Protein AF-A0A7C7QJ36-F1 (afdb_monomer_lite)

Radius of gyration: 26.31 Å; chains: 1; bounding box: 90×20×62 Å

Structure (mmCIF, N/CA/C/O backbone):
data_AF-A0A7C7QJ36-F1
#
_entry.id   AF-A0A7C7QJ36-F1
#
loop_
_atom_site.group_PDB
_atom_site.id
_atom_site.type_symbol
_atom_site.label_atom_id
_atom_site.label_alt_id
_atom_site.label_comp_id
_atom_site.label_asym_id
_atom_site.label_entity_id
_atom_site.label_seq_id
_atom_site.pdbx_PDB_ins_code
_atom_site.Cartn_x
_atom_site.Cartn_y
_atom_site.Cartn_z
_atom_site.occupancy
_atom_site.B_iso_or_equiv
_atom_site.auth_seq_id
_atom_site.auth_comp_id
_atom_site.auth_asym_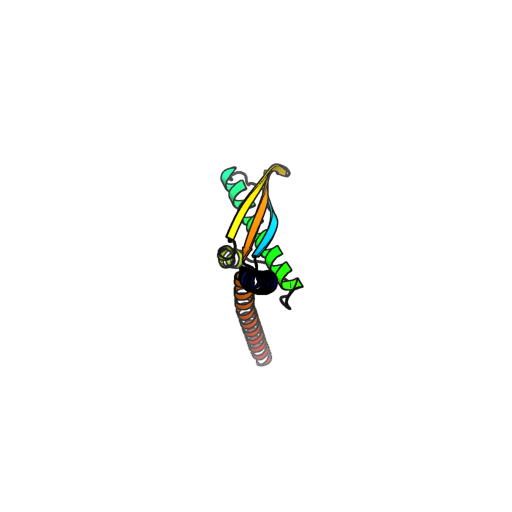id
_atom_site.auth_atom_id
_atom_site.pdbx_PDB_model_num
ATOM 1 N N . MET A 1 1 ? -67.175 7.186 -16.160 1.00 51.16 1 MET A N 1
ATOM 2 C CA . MET A 1 1 ? -66.673 6.497 -14.951 1.00 51.16 1 MET A CA 1
ATOM 3 C C . MET A 1 1 ? -65.341 5.761 -15.185 1.00 51.16 1 MET A C 1
ATOM 5 O O . MET A 1 1 ? -64.987 4.916 -14.382 1.00 51.16 1 MET A O 1
ATOM 9 N N . ASN A 1 2 ? -64.566 6.103 -16.232 1.00 51.31 2 ASN A N 1
ATOM 10 C CA . ASN A 1 2 ? -63.320 5.388 -16.571 1.00 51.31 2 ASN A CA 1
ATOM 11 C C . ASN A 1 2 ? -62.048 6.151 -16.155 1.00 51.31 2 ASN A C 1
ATOM 13 O O . ASN A 1 2 ? -61.020 5.537 -15.901 1.00 51.31 2 ASN A O 1
ATOM 17 N N . ASN A 1 3 ? -62.115 7.479 -15.998 1.00 50.31 3 ASN A N 1
ATOM 18 C CA . ASN A 1 3 ? -60.934 8.297 -15.684 1.00 50.31 3 ASN A CA 1
ATOM 19 C C . ASN A 1 3 ? -60.488 8.204 -14.215 1.00 50.31 3 ASN A C 1
ATOM 21 O O . ASN A 1 3 ? -59.313 8.407 -13.930 1.00 50.31 3 ASN A O 1
ATOM 25 N N . THR A 1 4 ? -61.387 7.893 -13.277 1.00 53.50 4 THR A N 1
ATOM 26 C CA . THR A 1 4 ? -61.049 7.698 -11.854 1.00 53.50 4 THR A CA 1
ATOM 27 C C . THR A 1 4 ? -60.365 6.353 -11.603 1.00 53.50 4 THR A C 1
ATOM 29 O O . THR A 1 4 ? -59.390 6.312 -10.861 1.00 53.50 4 THR A O 1
ATOM 32 N N . LEU A 1 5 ? -60.793 5.284 -12.285 1.00 50.72 5 LEU A N 1
ATOM 33 C CA . LEU A 1 5 ? -60.148 3.963 -12.226 1.00 50.72 5 LEU A CA 1
ATOM 34 C C . LEU A 1 5 ? -58.748 3.975 -12.866 1.00 50.72 5 LEU A C 1
ATOM 36 O O . LEU A 1 5 ? -57.813 3.410 -12.305 1.00 50.72 5 LEU A O 1
ATOM 40 N N . ILE A 1 6 ? -58.573 4.693 -13.985 1.00 56.56 6 ILE A N 1
ATOM 41 C CA . ILE A 1 6 ? -57.258 4.877 -14.625 1.00 56.56 6 ILE A CA 1
ATOM 42 C C . ILE A 1 6 ? -56.315 5.678 -13.715 1.00 56.56 6 ILE A C 1
ATOM 44 O O . ILE A 1 6 ? -55.163 5.292 -13.547 1.00 56.56 6 ILE A O 1
ATOM 48 N N . LYS A 1 7 ? -56.794 6.752 -13.069 1.00 50.19 7 LYS A N 1
ATOM 49 C CA . LYS A 1 7 ? -55.978 7.547 -12.133 1.00 50.19 7 LYS A CA 1
ATOM 50 C C . LYS A 1 7 ? -55.533 6.741 -10.907 1.00 50.19 7 LYS A C 1
ATOM 52 O O . LYS A 1 7 ? -54.384 6.874 -10.506 1.00 50.19 7 LYS A O 1
ATOM 57 N N . ILE A 1 8 ? -56.397 5.886 -10.351 1.00 56.59 8 ILE A N 1
ATOM 58 C CA . ILE A 1 8 ? -56.057 5.015 -9.210 1.00 56.59 8 ILE A CA 1
ATOM 59 C C . ILE A 1 8 ? -55.000 3.971 -9.605 1.00 56.59 8 ILE A C 1
ATOM 61 O O . ILE A 1 8 ? -54.029 3.801 -8.872 1.00 56.59 8 ILE A O 1
ATOM 65 N N . ASN A 1 9 ? -55.118 3.346 -10.785 1.00 56.03 9 ASN A N 1
ATOM 66 C CA . ASN A 1 9 ? -54.096 2.416 -11.284 1.00 56.03 9 ASN A CA 1
ATOM 67 C C . ASN A 1 9 ? -52.759 3.113 -11.579 1.00 56.03 9 ASN A C 1
ATOM 69 O O . ASN A 1 9 ? -51.709 2.562 -11.269 1.00 56.03 9 ASN A O 1
ATOM 73 N N . VAL A 1 10 ? -52.773 4.332 -12.129 1.00 58.09 10 VAL A N 1
ATOM 74 C CA . VAL A 1 10 ? -51.542 5.097 -12.400 1.00 58.09 10 VAL A CA 1
ATOM 75 C C . VAL A 1 10 ? -50.848 5.518 -11.101 1.00 58.09 10 VAL A C 1
ATOM 77 O O . VAL A 1 10 ? -49.630 5.404 -11.010 1.00 58.09 10 VAL A O 1
ATOM 80 N N . ILE A 1 11 ? -51.601 5.934 -10.075 1.00 58.66 11 ILE A N 1
ATOM 81 C CA . ILE A 1 11 ? -51.043 6.272 -8.754 1.00 58.66 11 ILE A CA 1
ATOM 82 C C . ILE A 1 11 ? -50.462 5.023 -8.074 1.00 58.66 11 ILE A C 1
ATOM 84 O O . ILE A 1 11 ? -49.355 5.083 -7.548 1.00 58.66 11 ILE A O 1
ATOM 88 N N . ALA A 1 12 ? -51.149 3.878 -8.143 1.00 56.44 12 ALA A N 1
ATOM 89 C CA . ALA A 1 12 ? -50.665 2.623 -7.563 1.00 56.44 12 ALA A CA 1
ATOM 90 C C . ALA A 1 12 ? -49.390 2.097 -8.252 1.00 56.44 12 ALA A C 1
ATOM 92 O O . ALA A 1 12 ? -48.471 1.635 -7.577 1.00 56.44 12 ALA A O 1
ATOM 93 N N . ILE A 1 13 ? -49.294 2.221 -9.582 1.00 55.53 13 ILE A N 1
ATOM 94 C CA . ILE A 1 13 ? -48.095 1.847 -10.352 1.00 55.53 13 ILE A CA 1
ATOM 95 C C . ILE A 1 13 ? -46.925 2.795 -10.038 1.00 55.53 13 ILE A C 1
ATOM 97 O O . ILE A 1 13 ? -45.790 2.342 -9.897 1.00 55.53 13 ILE A O 1
ATOM 101 N N . PHE A 1 14 ? -47.193 4.093 -9.854 1.00 52.38 14 PHE A N 1
ATOM 102 C CA . PHE A 1 14 ? -46.170 5.075 -9.477 1.00 52.38 14 PHE A CA 1
ATOM 103 C C . PHE A 1 14 ? -45.660 4.867 -8.038 1.00 52.38 14 PHE A C 1
ATOM 105 O O . PHE A 1 14 ? -44.468 5.020 -7.780 1.00 52.38 14 PHE A O 1
ATOM 112 N N . SER A 1 15 ? -46.526 4.439 -7.110 1.00 51.28 15 SER A N 1
ATOM 113 C CA . SER A 1 15 ? -46.136 4.103 -5.732 1.00 51.28 15 SER A CA 1
ATOM 114 C C . SER A 1 15 ? -45.358 2.786 -5.607 1.00 51.28 15 SER A C 1
ATOM 116 O O . SER A 1 15 ? -44.531 2.669 -4.709 1.00 51.28 15 SER A O 1
ATOM 118 N N . ILE A 1 16 ? -45.558 1.817 -6.509 1.00 52.50 16 ILE A N 1
ATOM 119 C CA . ILE A 1 16 ? -44.796 0.552 -6.524 1.00 52.50 16 ILE A CA 1
ATOM 120 C C . ILE A 1 16 ? -43.380 0.721 -7.099 1.00 52.50 16 ILE A C 1
ATOM 122 O O . ILE A 1 16 ? -42.459 0.025 -6.677 1.00 52.50 16 ILE A O 1
ATOM 126 N N . ILE A 1 17 ? -43.172 1.681 -8.004 1.00 52.34 17 ILE A N 1
ATOM 127 C CA . ILE A 1 17 ? -41.856 1.951 -8.609 1.00 52.34 17 ILE A CA 1
ATOM 128 C C . ILE A 1 17 ? -40.902 2.671 -7.640 1.00 52.34 17 ILE A C 1
ATOM 130 O O . ILE A 1 17 ? -39.688 2.535 -7.768 1.00 52.34 17 ILE A O 1
ATOM 134 N N . LEU A 1 18 ? -41.417 3.363 -6.617 1.00 51.44 18 LEU A N 1
ATOM 135 C CA . LEU A 1 18 ? -40.582 4.073 -5.640 1.00 51.44 18 LEU A CA 1
ATOM 136 C C . LEU A 1 18 ? -39.879 3.140 -4.631 1.00 51.44 18 LEU A C 1
ATOM 138 O O . LEU A 1 18 ? -38.885 3.527 -4.019 1.00 51.44 18 LEU A O 1
ATOM 142 N N . ILE A 1 19 ? -40.362 1.903 -4.478 1.00 56.03 19 ILE A N 1
ATOM 143 C CA . ILE A 1 19 ? -39.852 0.934 -3.490 1.00 56.03 19 ILE A CA 1
ATOM 144 C C . ILE A 1 19 ? -38.704 0.087 -4.067 1.00 56.03 19 ILE A C 1
ATOM 146 O O . ILE A 1 19 ? -37.957 -0.539 -3.321 1.00 56.03 19 ILE A O 1
ATOM 150 N N . LEU A 1 20 ? -38.493 0.120 -5.386 1.00 48.16 20 LEU A N 1
ATOM 151 C CA . LEU A 1 20 ? -37.404 -0.597 -6.050 1.00 48.16 20 LEU A CA 1
ATOM 152 C C . LEU A 1 20 ? -36.202 0.310 -6.338 1.00 48.16 20 LEU A C 1
ATOM 154 O O . LEU A 1 20 ? -35.555 0.197 -7.377 1.00 48.16 20 LEU A O 1
ATOM 158 N N . SER A 1 21 ? -35.894 1.221 -5.415 1.00 53.91 21 SER A N 1
ATOM 159 C CA . SER A 1 21 ? -34.569 1.834 -5.403 1.00 53.91 21 SER A CA 1
ATOM 160 C C . SER A 1 21 ? -33.609 0.736 -4.950 1.00 53.91 21 SER A C 1
ATOM 162 O O . SER A 1 21 ? -33.773 0.263 -3.824 1.00 53.91 21 SER A O 1
ATOM 164 N N . PRO A 1 22 ? -32.653 0.269 -5.774 1.00 53.44 22 PRO A N 1
ATOM 165 C CA . PRO A 1 22 ? -31.627 -0.627 -5.277 1.00 53.44 22 PRO A CA 1
ATOM 166 C C . PRO A 1 22 ? -30.907 0.131 -4.167 1.00 53.44 22 PRO A C 1
ATOM 168 O O . PRO A 1 22 ? -30.157 1.069 -4.428 1.00 53.44 22 PRO A O 1
ATOM 171 N N . SER A 1 23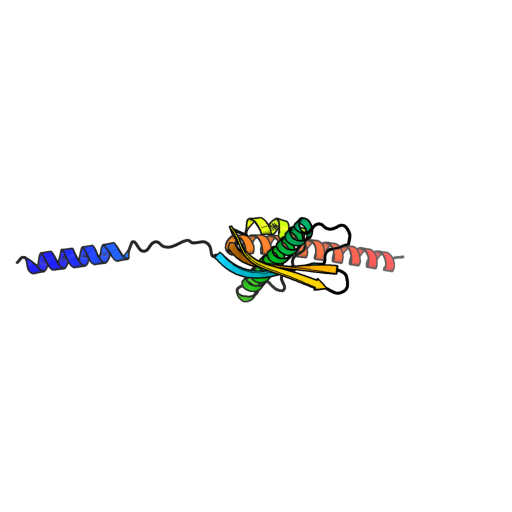 ? -31.183 -0.235 -2.915 1.00 51.19 23 SER A N 1
ATOM 172 C CA . SER A 1 23 ? -30.320 0.107 -1.803 1.00 51.19 23 SER A CA 1
ATOM 173 C C . SER A 1 23 ? -29.016 -0.592 -2.119 1.00 51.19 23 SER A C 1
ATOM 175 O O . SER A 1 23 ? -28.848 -1.784 -1.857 1.00 51.19 23 SER A O 1
ATOM 177 N N . SER A 1 24 ? -28.122 0.126 -2.783 1.00 46.19 24 SER A N 1
ATOM 178 C CA . SER A 1 24 ? -26.727 -0.228 -2.813 1.00 46.19 24 SER A CA 1
ATOM 179 C C . SER A 1 24 ? -26.261 -0.244 -1.362 1.00 46.19 24 SER A C 1
ATOM 181 O O . SER A 1 24 ? -25.768 0.759 -0.859 1.00 46.19 24 SER A O 1
ATOM 183 N N . LEU A 1 25 ? -26.390 -1.399 -0.703 1.00 46.28 25 LEU A N 1
ATOM 184 C CA . LEU A 1 25 ? -25.379 -1.872 0.232 1.00 46.28 25 LEU A CA 1
ATOM 185 C C . LEU A 1 25 ? -24.109 -2.112 -0.601 1.00 46.28 25 LEU A C 1
ATOM 187 O O . LEU A 1 25 ? -23.683 -3.239 -0.833 1.00 46.28 25 LEU A O 1
ATOM 191 N N . LEU A 1 26 ? -23.554 -1.039 -1.161 1.00 49.91 26 LEU A N 1
ATOM 192 C CA . LEU A 1 26 ? -22.152 -1.029 -1.500 1.00 49.91 26 LEU A CA 1
ATOM 193 C C . LEU A 1 26 ? -21.483 -0.748 -0.165 1.00 49.91 26 LEU A C 1
ATOM 195 O O . LEU A 1 26 ? -21.701 0.319 0.401 1.00 49.91 26 LEU A O 1
ATOM 199 N N . GLY A 1 27 ? -20.724 -1.722 0.340 1.00 57.19 27 GLY A N 1
ATOM 200 C CA . GLY A 1 27 ? -19.755 -1.431 1.390 1.00 57.19 27 GLY A CA 1
ATOM 201 C C . GLY A 1 27 ? -18.956 -0.196 0.986 1.00 57.19 27 GLY A C 1
ATOM 202 O O . GLY A 1 27 ? -18.701 0.008 -0.213 1.00 57.19 27 GLY A O 1
ATOM 203 N N . ASP A 1 28 ? -18.644 0.663 1.952 1.00 75.19 28 ASP A N 1
ATOM 204 C CA . ASP A 1 28 ? -18.027 1.941 1.629 1.00 75.19 28 ASP A CA 1
ATOM 205 C C . ASP A 1 28 ? -16.690 1.658 0.928 1.00 75.19 28 ASP A C 1
ATOM 207 O O . ASP A 1 28 ? -15.844 0.876 1.376 1.00 75.19 28 ASP A O 1
ATOM 211 N N . THR A 1 29 ? -16.527 2.239 -0.260 1.00 85.75 29 THR A N 1
ATOM 212 C CA . THR A 1 29 ? -15.295 2.130 -1.037 1.00 85.75 29 THR A CA 1
ATOM 213 C C . THR A 1 29 ? -14.733 3.514 -1.270 1.00 85.75 29 THR A C 1
ATOM 215 O O . THR A 1 29 ? -15.445 4.462 -1.606 1.00 85.75 29 THR A O 1
ATOM 218 N N . LYS A 1 30 ? -13.417 3.641 -1.115 1.00 88.81 30 LYS A N 1
ATOM 219 C CA . LYS A 1 30 ? -12.703 4.891 -1.332 1.00 88.81 30 LYS A CA 1
ATOM 220 C C . LYS A 1 30 ? -11.733 4.752 -2.485 1.00 88.81 30 LYS A C 1
ATOM 222 O O . LYS A 1 30 ? -10.906 3.844 -2.525 1.00 88.81 30 LYS A O 1
ATOM 227 N N . VAL A 1 31 ? -11.807 5.707 -3.403 1.00 92.69 31 VAL A N 1
ATOM 228 C CA . VAL A 1 31 ? -10.811 5.870 -4.457 1.00 92.69 31 VAL A CA 1
ATOM 229 C C . VAL A 1 31 ? -9.717 6.809 -3.966 1.00 92.69 31 VAL A C 1
ATOM 231 O O . VAL A 1 31 ? -9.992 7.935 -3.549 1.00 92.69 31 VAL A O 1
ATOM 234 N N . VAL A 1 32 ? -8.472 6.353 -4.044 1.00 93.69 32 VAL A N 1
ATOM 235 C CA . VAL A 1 32 ? -7.283 7.080 -3.601 1.00 93.69 32 VAL A CA 1
ATOM 236 C C . VAL A 1 32 ? -6.275 7.161 -4.739 1.00 93.69 32 VAL A C 1
ATOM 238 O O . VAL A 1 32 ? -5.973 6.164 -5.392 1.00 93.69 32 VAL A O 1
ATOM 241 N N . ILE A 1 33 ? -5.720 8.354 -4.959 1.00 96.06 33 ILE A N 1
ATOM 242 C CA . ILE A 1 33 ? -4.583 8.553 -5.863 1.00 96.06 33 ILE A CA 1
ATOM 243 C C . ILE A 1 33 ? -3.306 8.653 -5.032 1.00 96.06 33 ILE A C 1
ATOM 245 O O . ILE A 1 33 ? -3.199 9.481 -4.118 1.00 96.06 33 ILE A O 1
ATOM 249 N N . ALA A 1 34 ? -2.321 7.824 -5.362 1.00 95.94 34 ALA A N 1
ATOM 250 C CA . ALA A 1 34 ? -1.032 7.782 -4.683 1.00 95.94 34 ALA A CA 1
ATOM 251 C C . ALA A 1 34 ? 0.120 7.741 -5.689 1.00 95.94 34 ALA A C 1
ATOM 253 O O . ALA A 1 34 ? -0.016 7.208 -6.789 1.00 95.94 34 ALA A O 1
ATOM 254 N N . GLU A 1 35 ? 1.248 8.334 -5.310 1.00 97.75 35 GLU A N 1
ATOM 255 C CA . GLU A 1 35 ? 2.464 8.384 -6.116 1.00 97.75 35 GLU A CA 1
ATOM 256 C C . GLU A 1 35 ? 3.594 7.739 -5.321 1.00 97.75 35 GLU A C 1
ATOM 258 O O . GLU A 1 35 ? 4.015 8.299 -4.314 1.00 97.75 35 GLU A O 1
ATOM 263 N N . GLY A 1 36 ? 4.058 6.579 -5.779 1.00 96.50 36 GLY A N 1
ATOM 264 C CA . GLY A 1 36 ? 5.187 5.868 -5.189 1.00 96.50 36 GLY A CA 1
ATOM 265 C C . GLY A 1 36 ? 6.456 6.050 -5.999 1.00 96.50 36 GLY A C 1
ATOM 266 O O . GLY A 1 36 ? 6.413 6.274 -7.218 1.00 96.50 36 GLY A O 1
ATOM 267 N N . LYS A 1 37 ? 7.597 5.974 -5.318 1.00 97.31 37 LYS A N 1
ATOM 268 C CA . LYS A 1 37 ? 8.909 6.239 -5.916 1.00 97.31 37 LYS A CA 1
ATOM 269 C C . LYS A 1 37 ? 9.909 5.170 -5.533 1.00 97.31 37 LYS A C 1
ATOM 271 O O . LYS A 1 37 ? 9.867 4.620 -4.440 1.00 97.31 37 LYS A O 1
ATOM 276 N N . TYR A 1 38 ? 10.840 4.917 -6.440 1.00 97.75 38 TYR A N 1
ATOM 277 C CA . TYR A 1 38 ? 11.987 4.076 -6.156 1.00 97.75 38 TYR A CA 1
ATOM 278 C C . TYR A 1 38 ? 13.215 4.584 -6.901 1.00 97.75 38 TYR A C 1
ATOM 280 O O . TYR A 1 38 ? 13.146 4.857 -8.102 1.00 97.75 38 TYR A O 1
ATOM 288 N N . VAL A 1 39 ? 14.321 4.725 -6.173 1.00 97.12 39 VAL A N 1
ATOM 289 C CA . VAL A 1 39 ? 15.644 5.009 -6.731 1.00 97.12 39 VAL A CA 1
ATOM 290 C C . VAL A 1 39 ? 16.348 3.676 -6.908 1.00 97.12 39 VAL A C 1
ATOM 292 O O . VAL A 1 39 ? 16.525 2.949 -5.936 1.00 97.12 39 VAL A O 1
ATOM 295 N N . MET A 1 40 ? 16.700 3.354 -8.146 1.00 96.56 40 MET A N 1
ATOM 296 C CA . MET A 1 40 ? 17.371 2.108 -8.488 1.00 96.56 40 MET A CA 1
ATOM 297 C C . MET A 1 40 ? 18.808 2.105 -7.981 1.00 96.56 40 MET A C 1
ATOM 299 O O . MET A 1 40 ? 19.509 3.106 -8.129 1.00 96.56 40 MET A O 1
ATOM 303 N N . GLY A 1 41 ? 19.231 0.974 -7.423 1.00 94.19 41 GLY A N 1
ATOM 304 C CA . GLY A 1 41 ? 20.642 0.669 -7.217 1.00 94.19 41 GLY A CA 1
ATOM 305 C C . GLY A 1 41 ? 21.292 0.098 -8.479 1.00 94.19 41 GLY A C 1
ATOM 306 O O . GLY A 1 41 ? 20.607 -0.278 -9.431 1.00 94.19 41 GLY A O 1
ATOM 307 N N . ASP A 1 42 ? 22.618 -0.023 -8.458 1.00 92.12 42 ASP A N 1
ATOM 308 C CA . ASP A 1 42 ? 23.432 -0.441 -9.612 1.00 92.12 42 ASP A CA 1
ATOM 309 C C . ASP A 1 42 ? 23.040 -1.806 -10.199 1.00 92.12 42 ASP A C 1
ATOM 311 O O . ASP A 1 42 ? 23.232 -2.059 -11.388 1.00 92.12 42 ASP A O 1
ATOM 315 N N . LEU A 1 43 ? 22.491 -2.693 -9.365 1.00 93.69 43 LEU A N 1
ATOM 316 C CA . LEU A 1 43 ? 22.101 -4.055 -9.739 1.00 93.69 43 LEU A CA 1
ATOM 317 C C . LEU A 1 43 ? 20.603 -4.204 -10.043 1.00 93.69 43 LEU A C 1
ATOM 319 O O . LEU A 1 43 ? 20.167 -5.291 -10.424 1.00 93.69 43 LEU A O 1
ATOM 323 N N . ASP A 1 44 ? 19.808 -3.147 -9.874 1.00 94.44 44 ASP A N 1
ATOM 324 C CA . ASP A 1 44 ? 18.366 -3.231 -10.074 1.00 94.44 44 ASP A CA 1
ATOM 325 C C . ASP A 1 44 ? 18.010 -3.208 -11.561 1.00 94.44 44 ASP A C 1
ATOM 327 O O . ASP A 1 44 ? 18.495 -2.392 -12.348 1.00 94.44 44 ASP A O 1
ATOM 331 N N . SER A 1 45 ? 17.070 -4.065 -11.959 1.00 95.75 45 SER A N 1
ATOM 332 C CA . SER A 1 45 ? 16.466 -3.976 -13.286 1.00 95.75 45 SER A CA 1
ATOM 333 C C . SER A 1 45 ? 15.374 -2.898 -13.323 1.00 95.75 45 SER A C 1
ATOM 335 O O . SER A 1 45 ? 14.766 -2.551 -12.308 1.00 95.75 45 SER A O 1
ATOM 337 N N . LYS A 1 46 ? 15.026 -2.394 -14.516 1.00 93.75 46 LYS A N 1
ATOM 338 C CA . LYS A 1 46 ? 13.867 -1.486 -14.661 1.00 93.75 46 LYS A CA 1
ATOM 339 C C . LYS A 1 46 ? 12.566 -2.120 -14.154 1.00 93.75 46 LYS A C 1
ATOM 341 O O . LYS A 1 46 ? 11.692 -1.424 -13.639 1.00 93.75 46 LYS A O 1
ATOM 346 N N . THR A 1 47 ? 12.447 -3.440 -14.285 1.00 95.44 47 THR A N 1
ATOM 347 C CA . THR A 1 47 ? 11.312 -4.210 -13.772 1.00 95.44 47 THR A CA 1
ATOM 348 C C . THR A 1 47 ? 11.276 -4.183 -12.246 1.00 95.44 47 THR A C 1
ATOM 350 O O . THR A 1 47 ? 10.207 -3.957 -11.677 1.00 95.44 47 THR A O 1
ATOM 353 N N . ASP A 1 48 ? 12.426 -4.335 -11.583 1.00 95.50 48 ASP A N 1
ATOM 354 C CA . ASP A 1 48 ? 12.531 -4.214 -10.125 1.00 95.50 48 ASP A CA 1
ATOM 355 C C . ASP A 1 48 ? 12.165 -2.819 -9.655 1.00 95.50 48 ASP A C 1
ATOM 357 O O . ASP A 1 48 ? 11.319 -2.678 -8.770 1.00 95.50 48 ASP A O 1
ATOM 361 N N . GLY A 1 49 ? 12.704 -1.792 -10.315 1.00 95.88 49 GLY A N 1
ATOM 362 C CA . GLY A 1 49 ? 12.379 -0.416 -9.976 1.00 95.88 49 GLY A CA 1
ATOM 363 C C . GLY A 1 49 ? 10.880 -0.145 -10.070 1.00 95.88 49 GLY A C 1
ATOM 364 O O . GLY A 1 49 ? 10.278 0.393 -9.139 1.00 95.88 49 GLY A O 1
ATOM 365 N N . LYS A 1 50 ? 10.239 -0.577 -11.163 1.00 96.38 50 LYS A N 1
ATOM 366 C CA . LYS A 1 50 ? 8.790 -0.425 -11.341 1.00 96.38 50 LYS A CA 1
ATOM 367 C C . LYS A 1 50 ? 8.001 -1.178 -10.273 1.00 96.38 50 LYS A C 1
ATOM 369 O O . LYS A 1 50 ? 7.043 -0.632 -9.726 1.00 96.38 50 LYS A O 1
ATOM 374 N N . ARG A 1 51 ? 8.386 -2.420 -9.967 1.00 95.81 51 ARG A N 1
ATOM 375 C CA . ARG A 1 51 ? 7.740 -3.244 -8.936 1.00 95.81 51 ARG A CA 1
ATOM 376 C C . ARG A 1 51 ? 7.823 -2.577 -7.563 1.00 95.81 51 ARG A C 1
ATOM 378 O O . ARG A 1 51 ? 6.826 -2.550 -6.845 1.00 95.81 51 ARG A O 1
ATOM 385 N N . LEU A 1 52 ? 8.981 -2.023 -7.213 1.00 96.50 52 LEU A N 1
ATOM 386 C CA . LEU A 1 52 ? 9.215 -1.379 -5.922 1.00 96.50 52 LEU A CA 1
ATOM 387 C C . LEU A 1 52 ? 8.498 -0.028 -5.816 1.00 96.50 52 LEU A C 1
ATOM 389 O O . LEU A 1 52 ? 7.832 0.214 -4.813 1.00 96.50 52 LEU A O 1
ATOM 393 N N . ALA A 1 53 ? 8.500 0.790 -6.871 1.00 96.94 53 ALA A N 1
ATOM 394 C CA . ALA A 1 53 ? 7.709 2.023 -6.900 1.00 96.94 53 ALA A CA 1
ATOM 395 C C . ALA A 1 53 ? 6.196 1.757 -6.854 1.00 96.94 53 ALA A C 1
ATOM 397 O O . ALA A 1 53 ? 5.458 2.502 -6.214 1.00 96.94 53 ALA A O 1
ATOM 398 N N . LEU A 1 54 ? 5.717 0.676 -7.482 1.00 95.62 54 LEU A N 1
ATOM 399 C CA . LEU A 1 54 ? 4.325 0.236 -7.350 1.00 95.62 54 LEU A CA 1
ATOM 400 C C . LEU A 1 54 ? 3.987 -0.195 -5.922 1.00 95.62 54 LEU A C 1
ATOM 402 O O . LEU A 1 54 ? 2.897 0.106 -5.439 1.00 95.62 54 LEU A O 1
ATOM 406 N N . MET A 1 55 ? 4.893 -0.909 -5.254 1.00 94.56 55 MET A N 1
ATOM 407 C CA . MET A 1 55 ? 4.709 -1.327 -3.864 1.00 94.56 55 MET A CA 1
ATOM 408 C C . MET A 1 55 ? 4.619 -0.113 -2.933 1.00 94.56 55 MET A C 1
ATOM 410 O O . MET A 1 55 ? 3.706 -0.043 -2.112 1.00 94.56 55 MET A O 1
ATOM 414 N N . ASP A 1 56 ? 5.496 0.874 -3.124 1.00 96.00 56 ASP A N 1
ATOM 415 C CA . ASP A 1 56 ? 5.457 2.135 -2.381 1.00 96.00 56 ASP A CA 1
ATOM 416 C C . ASP A 1 56 ? 4.164 2.924 -2.654 1.00 96.00 56 ASP A C 1
ATOM 418 O O . ASP A 1 56 ? 3.498 3.382 -1.727 1.00 96.00 56 ASP A O 1
ATOM 422 N N . ALA A 1 57 ? 3.718 2.987 -3.913 1.00 96.44 57 ALA A N 1
ATOM 423 C CA . ALA A 1 57 ? 2.471 3.659 -4.275 1.00 96.44 57 ALA A CA 1
ATOM 424 C C . ALA A 1 57 ? 1.250 3.009 -3.600 1.00 96.44 57 ALA A C 1
ATOM 426 O O . ALA A 1 57 ? 0.359 3.710 -3.120 1.00 96.44 57 ALA A O 1
ATOM 427 N N . LYS A 1 58 ? 1.208 1.669 -3.536 1.00 93.62 58 LYS A N 1
ATOM 428 C CA . LYS A 1 58 ? 0.145 0.919 -2.847 1.00 93.62 58 LYS A CA 1
ATOM 429 C C . LYS A 1 58 ? 0.152 1.170 -1.340 1.00 93.62 58 LYS A C 1
ATOM 431 O O . LYS A 1 58 ? -0.919 1.387 -0.779 1.00 93.62 58 LYS A O 1
ATOM 436 N N . ARG A 1 59 ? 1.330 1.190 -0.703 1.00 94.31 59 ARG A N 1
ATOM 437 C CA . ARG A 1 59 ? 1.470 1.560 0.715 1.00 94.31 59 ARG A CA 1
ATOM 438 C C . ARG A 1 59 ? 0.885 2.947 0.970 1.00 94.31 59 ARG A C 1
ATOM 440 O O . ARG A 1 59 ? -0.002 3.081 1.802 1.00 94.31 59 ARG A O 1
ATOM 447 N N . LEU A 1 60 ? 1.303 3.946 0.195 1.00 94.81 60 LEU A N 1
ATOM 448 C CA . LEU A 1 60 ? 0.819 5.323 0.333 1.00 94.81 60 LEU A CA 1
ATOM 449 C C . LEU A 1 60 ? -0.693 5.449 0.088 1.00 94.81 60 LEU A C 1
ATOM 451 O O . LEU A 1 60 ? -1.350 6.303 0.680 1.00 94.81 60 LEU A O 1
ATOM 455 N N . ALA A 1 61 ? -1.268 4.618 -0.785 1.00 94.19 61 ALA A N 1
ATOM 456 C CA . ALA A 1 61 ? -2.714 4.586 -0.988 1.00 94.19 61 ALA A CA 1
ATOM 457 C C . ALA A 1 61 ? -3.456 4.058 0.250 1.00 94.19 61 ALA A C 1
ATOM 459 O O . ALA A 1 61 ? -4.468 4.636 0.645 1.00 94.19 61 ALA A O 1
ATOM 460 N N . LEU A 1 62 ? -2.938 2.993 0.868 1.00 92.38 62 LEU A N 1
ATOM 461 C CA . LEU A 1 62 ? -3.480 2.427 2.102 1.00 92.38 62 LEU A CA 1
ATOM 462 C C . LEU A 1 62 ? -3.316 3.377 3.292 1.00 92.38 62 LEU A C 1
ATOM 464 O O . LEU A 1 62 ? -4.254 3.520 4.066 1.00 92.38 62 LEU A O 1
ATOM 468 N N . GLU A 1 63 ? -2.189 4.084 3.402 1.00 91.38 63 GLU A N 1
ATOM 469 C CA . GLU A 1 63 ? -1.989 5.117 4.430 1.00 91.38 63 GLU A CA 1
ATOM 470 C C . GLU A 1 63 ? -3.011 6.239 4.290 1.00 91.38 63 GLU A C 1
ATOM 472 O O . GLU A 1 63 ? -3.712 6.548 5.243 1.00 91.38 63 GLU A O 1
ATOM 477 N N . LYS A 1 64 ? -3.193 6.783 3.080 1.00 90.88 64 LYS A N 1
ATOM 478 C CA . LYS A 1 64 ? -4.215 7.811 2.822 1.00 90.88 64 LYS A CA 1
ATOM 479 C C . LYS A 1 64 ? -5.633 7.328 3.125 1.00 90.88 64 LYS A C 1
ATOM 481 O O . LYS A 1 64 ? -6.452 8.119 3.585 1.00 90.88 64 LYS A O 1
ATOM 486 N N . ALA A 1 65 ? -5.941 6.062 2.842 1.00 88.94 65 ALA A N 1
ATOM 487 C CA . ALA A 1 65 ? -7.230 5.474 3.194 1.00 88.94 65 ALA A CA 1
ATOM 488 C C . ALA A 1 65 ? -7.380 5.304 4.715 1.00 88.94 65 ALA A C 1
ATOM 490 O O . ALA A 1 65 ? -8.446 5.594 5.250 1.00 88.94 65 ALA A O 1
ATOM 491 N N . GLY A 1 66 ? -6.304 4.926 5.409 1.00 84.38 66 GLY A N 1
ATOM 492 C CA . GLY A 1 66 ? -6.226 4.929 6.866 1.00 84.38 66 GLY A CA 1
ATOM 493 C C . GLY A 1 66 ? -6.477 6.322 7.432 1.00 84.38 66 GLY A C 1
ATOM 494 O O . GLY A 1 66 ? -7.450 6.497 8.148 1.00 84.38 66 GLY A O 1
ATOM 495 N N . THR A 1 67 ? -5.707 7.336 7.021 1.00 85.06 67 THR A N 1
ATOM 496 C CA . THR A 1 67 ? -5.889 8.750 7.412 1.00 85.06 67 THR A CA 1
ATOM 497 C C . THR A 1 67 ? -7.294 9.278 7.104 1.00 85.06 67 THR A C 1
ATOM 499 O O . THR A 1 67 ? -7.834 10.109 7.829 1.00 85.06 67 THR A O 1
ATOM 502 N N . TYR A 1 68 ? -7.934 8.806 6.035 1.00 82.25 68 TYR A N 1
ATOM 503 C CA . TYR A 1 68 ? -9.330 9.144 5.774 1.00 82.25 68 TYR A CA 1
ATOM 504 C C . TYR A 1 68 ? -10.261 8.582 6.858 1.00 82.25 68 TYR A C 1
ATOM 506 O O . TYR A 1 68 ? -11.104 9.318 7.370 1.00 82.25 68 TYR A O 1
ATOM 514 N N . LEU A 1 69 ? -10.069 7.324 7.263 1.00 79.75 69 LEU A N 1
ATOM 515 C CA . LEU A 1 69 ? -10.785 6.746 8.402 1.00 79.75 69 LEU A CA 1
ATOM 516 C C . LEU A 1 69 ? -10.481 7.500 9.704 1.00 79.75 69 LEU A C 1
ATOM 518 O O . LEU A 1 69 ? -11.391 7.670 10.504 1.00 79.75 69 LEU A O 1
ATOM 522 N N . GLU A 1 70 ? -9.276 8.044 9.879 1.00 75.75 70 GLU A N 1
ATOM 523 C CA . GLU A 1 70 ? -8.921 8.922 11.014 1.00 75.75 70 GLU A CA 1
ATOM 524 C C . GLU A 1 70 ? -9.696 10.229 11.051 1.00 75.75 70 GLU A C 1
ATOM 526 O O . GLU A 1 70 ? -10.048 10.745 12.106 1.00 75.75 70 GLU A O 1
ATOM 531 N N . SER A 1 71 ? -9.974 10.795 9.880 1.00 75.88 71 SER A N 1
ATOM 532 C CA . SER A 1 71 ? -10.779 12.012 9.805 1.00 75.88 71 SER A CA 1
ATOM 533 C C . SER A 1 71 ? -12.256 11.761 10.121 1.00 75.88 71 SER A C 1
ATOM 535 O O . SER A 1 71 ? -12.960 12.687 10.519 1.00 75.88 71 SER A O 1
ATOM 537 N N . MET A 1 72 ? -12.728 10.522 9.947 1.00 65.06 72 MET A N 1
ATOM 538 C CA . MET A 1 72 ? -14.127 10.130 10.152 1.00 65.06 72 MET A CA 1
ATOM 539 C C . MET A 1 72 ? -14.382 9.410 11.481 1.00 65.06 72 MET A C 1
ATOM 541 O O . MET A 1 72 ? -15.524 9.339 11.927 1.00 65.06 72 MET A O 1
ATOM 545 N N . SER A 1 73 ? -13.348 8.851 12.100 1.00 57.34 73 SER A N 1
ATOM 546 C CA . SER A 1 73 ? -13.417 8.050 13.323 1.00 57.34 73 SER A CA 1
ATOM 547 C C . SER A 1 73 ? -12.185 8.326 14.181 1.00 57.34 73 SER A C 1
ATOM 549 O O . SER A 1 73 ? -11.159 8.714 13.645 1.00 57.34 73 SER A O 1
ATOM 551 N N . GLU A 1 74 ? -12.247 8.117 15.498 1.00 57.75 74 GLU A N 1
ATOM 552 C CA . GLU A 1 74 ? -11.174 8.420 16.475 1.00 57.75 74 GLU A CA 1
ATOM 553 C C . GLU A 1 74 ? -9.856 7.621 16.292 1.00 57.75 74 GLU A C 1
ATOM 555 O O . GLU A 1 74 ? -9.013 7.530 17.186 1.00 57.75 74 GLU A O 1
ATOM 560 N N . VAL A 1 75 ? -9.642 7.044 15.116 1.00 60.47 75 VAL A N 1
ATOM 561 C CA . VAL A 1 75 ? -8.397 6.443 14.663 1.00 60.47 75 VAL A CA 1
ATOM 562 C C . VAL A 1 75 ? -7.378 7.591 14.501 1.00 60.47 75 VAL A C 1
ATOM 564 O O . VAL A 1 75 ? -7.597 8.500 13.726 1.00 60.47 75 VAL A O 1
ATOM 567 N N . LYS A 1 76 ? -6.301 7.653 15.297 1.00 57.94 76 LYS A N 1
ATOM 568 C CA . LYS A 1 76 ? -5.241 8.692 15.216 1.00 57.94 76 LYS A CA 1
ATOM 569 C C . LYS A 1 76 ? -3.903 8.174 14.665 1.00 57.94 76 LYS A C 1
ATOM 571 O O . LYS A 1 76 ? -3.432 7.159 15.172 1.00 57.94 76 LYS A O 1
ATOM 576 N N . ASN A 1 77 ? -3.271 8.929 13.760 1.00 66.19 77 ASN A N 1
ATOM 577 C CA . ASN A 1 77 ? -1.961 8.710 13.125 1.00 66.19 77 ASN A CA 1
ATOM 578 C C . ASN A 1 77 ? -1.689 7.301 12.550 1.00 66.19 77 ASN A C 1
ATOM 580 O O . ASN A 1 77 ? -1.066 6.457 13.203 1.00 66.19 77 ASN A O 1
ATOM 584 N N . TYR A 1 78 ? -2.069 7.077 11.288 1.00 72.88 78 TYR A N 1
ATOM 585 C CA . TYR A 1 78 ? -1.887 5.794 10.612 1.00 72.88 78 TYR A CA 1
ATOM 586 C C . TYR A 1 78 ? -0.655 5.777 9.709 1.00 72.88 78 TYR A C 1
ATOM 588 O O . TYR A 1 78 ? -0.706 6.164 8.542 1.00 72.88 78 TYR A O 1
ATOM 596 N N . GLU A 1 79 ? 0.452 5.282 10.257 1.00 80.81 79 GLU A N 1
ATOM 597 C CA . GLU A 1 79 ? 1.663 4.956 9.505 1.00 80.81 79 GLU A CA 1
ATOM 598 C C . GLU A 1 79 ? 1.841 3.435 9.435 1.00 80.81 79 GLU A C 1
ATOM 600 O O . GLU A 1 79 ? 1.732 2.729 10.449 1.00 80.81 79 GLU A O 1
ATOM 605 N N . LEU A 1 80 ? 2.084 2.932 8.221 1.00 82.31 80 LEU A N 1
ATOM 606 C CA . LEU A 1 80 ? 2.067 1.507 7.923 1.00 82.31 80 LEU A CA 1
ATOM 607 C C . LEU A 1 80 ? 3.461 0.893 7.856 1.00 82.31 80 LEU A C 1
ATOM 609 O O . LEU A 1 80 ? 4.289 1.261 7.023 1.00 82.31 80 LEU A O 1
ATOM 613 N N . THR A 1 81 ? 3.676 -0.158 8.646 1.00 85.62 81 THR A N 1
ATOM 614 C CA . THR A 1 81 ? 4.813 -1.066 8.456 1.00 85.62 81 THR A CA 1
ATOM 615 C C . THR A 1 81 ? 4.578 -1.998 7.266 1.00 85.62 81 THR A C 1
ATOM 617 O O . THR A 1 81 ? 3.450 -2.213 6.822 1.00 85.62 81 THR A O 1
ATOM 620 N N . LYS A 1 82 ? 5.646 -2.617 6.749 1.00 84.88 82 LYS A N 1
ATOM 621 C CA . LYS A 1 82 ? 5.569 -3.534 5.599 1.00 84.88 82 LYS A CA 1
ATOM 622 C C . LYS A 1 82 ? 4.591 -4.697 5.818 1.00 84.88 82 LYS A C 1
ATOM 624 O O . LYS A 1 82 ? 3.852 -5.052 4.901 1.00 84.88 82 LYS A O 1
ATOM 629 N N . ASP A 1 83 ? 4.572 -5.268 7.017 1.00 85.19 83 ASP A N 1
ATOM 630 C CA . ASP A 1 83 ? 3.697 -6.399 7.336 1.00 85.19 83 ASP A CA 1
ATOM 631 C C . ASP A 1 83 ? 2.232 -5.968 7.433 1.00 85.19 83 ASP A C 1
ATOM 633 O O . ASP A 1 83 ? 1.334 -6.692 7.003 1.00 85.19 83 ASP A O 1
ATOM 637 N N . GLU A 1 84 ? 1.981 -4.746 7.897 1.00 86.12 84 GLU A N 1
ATOM 638 C CA . GLU A 1 84 ? 0.641 -4.168 7.926 1.00 86.12 84 GLU A CA 1
ATOM 639 C C . GLU A 1 84 ? 0.156 -3.813 6.523 1.00 86.12 84 GLU A C 1
ATOM 641 O O . GLU A 1 84 ? -0.979 -4.132 6.191 1.00 86.12 84 GLU A O 1
ATOM 646 N N . VAL A 1 85 ? 1.012 -3.269 5.649 1.00 85.69 85 VAL A N 1
ATOM 647 C CA . VAL A 1 85 ? 0.679 -3.087 4.223 1.00 85.69 85 VAL A CA 1
ATOM 648 C C . VAL A 1 85 ? 0.263 -4.413 3.593 1.00 85.69 85 VAL A C 1
ATOM 650 O O . VAL A 1 85 ? -0.753 -4.470 2.906 1.00 85.69 85 VAL A O 1
ATOM 653 N N . ASN A 1 86 ? 1.025 -5.483 3.833 1.00 86.94 86 ASN A N 1
ATOM 654 C CA . ASN A 1 86 ? 0.713 -6.809 3.300 1.00 86.94 86 ASN A CA 1
ATOM 655 C C . ASN A 1 86 ? -0.608 -7.346 3.855 1.00 86.94 86 ASN A C 1
ATOM 657 O O . ASN A 1 86 ? -1.423 -7.876 3.104 1.00 86.94 86 ASN A O 1
ATOM 661 N N . SER A 1 87 ? -0.830 -7.167 5.156 1.00 86.00 87 SER A N 1
ATOM 662 C CA . SER A 1 87 ? -2.078 -7.516 5.826 1.00 86.00 87 SER A CA 1
ATOM 663 C C . SER A 1 87 ? -3.260 -6.770 5.203 1.00 86.00 87 SER A C 1
ATOM 665 O O . SER A 1 87 ? -4.283 -7.390 4.93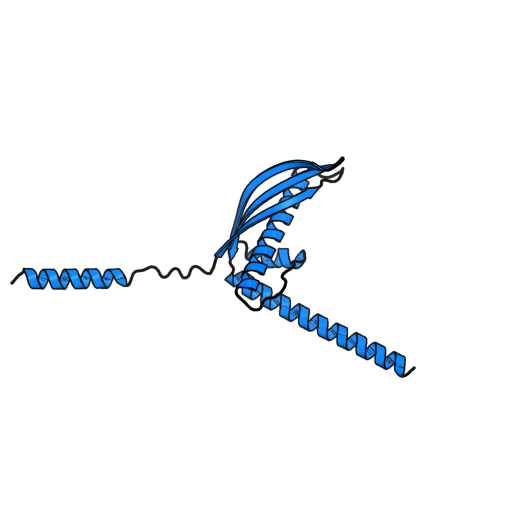6 1.00 86.00 87 SER A O 1
ATOM 667 N N . LEU A 1 88 ? -3.099 -5.476 4.899 1.00 86.50 88 LEU A N 1
ATOM 668 C CA . LEU A 1 88 ? -4.147 -4.581 4.393 1.00 86.50 88 LEU A CA 1
ATOM 669 C C . LEU A 1 88 ? -4.352 -4.626 2.884 1.00 86.50 88 LEU A C 1
ATOM 671 O O . LEU A 1 88 ? -5.368 -4.148 2.382 1.00 86.50 88 LEU A O 1
ATOM 675 N N . ALA A 1 89 ? -3.413 -5.224 2.155 1.00 84.06 89 ALA A N 1
ATOM 676 C CA . ALA A 1 89 ? -3.486 -5.359 0.710 1.00 84.06 89 ALA A CA 1
ATOM 677 C C . ALA A 1 89 ? -4.753 -6.104 0.255 1.00 84.06 89 ALA A C 1
ATOM 679 O O . ALA A 1 89 ? -5.237 -5.839 -0.843 1.00 84.06 89 ALA A O 1
ATOM 680 N N . ALA A 1 90 ? -5.320 -6.977 1.098 1.00 86.06 90 ALA A N 1
ATOM 681 C CA . ALA A 1 90 ? -6.581 -7.670 0.831 1.00 86.06 90 ALA A CA 1
ATOM 682 C C . ALA A 1 90 ? -7.792 -6.721 0.715 1.00 86.06 90 ALA A C 1
ATOM 684 O O . ALA A 1 90 ? -8.746 -7.038 0.010 1.00 86.06 90 ALA A O 1
ATOM 685 N N . GLY A 1 91 ? -7.741 -5.544 1.348 1.00 85.38 91 GLY A N 1
ATOM 686 C CA . GLY A 1 91 ? -8.762 -4.502 1.220 1.00 85.38 91 GLY A CA 1
ATOM 687 C C . GLY A 1 91 ? -8.670 -3.688 -0.071 1.00 85.38 91 GLY A C 1
ATOM 688 O O . GLY A 1 91 ? -9.567 -2.897 -0.367 1.00 85.38 91 GLY A O 1
ATOM 689 N N . VAL A 1 92 ? -7.599 -3.847 -0.853 1.00 90.06 92 VAL A N 1
ATOM 690 C CA . VAL A 1 92 ? -7.433 -3.152 -2.132 1.00 90.06 92 VAL A CA 1
ATOM 691 C C . VAL A 1 92 ? -8.187 -3.917 -3.217 1.00 90.06 92 VAL A C 1
ATOM 693 O O . VAL A 1 92 ? -7.747 -4.967 -3.676 1.00 90.06 92 VAL A O 1
ATOM 696 N N . LEU A 1 93 ? -9.312 -3.363 -3.662 1.00 89.81 93 LEU A N 1
ATOM 697 C CA . LEU A 1 93 ? -10.191 -3.981 -4.658 1.00 89.81 93 LEU A CA 1
ATOM 698 C C . LEU A 1 93 ? -9.632 -3.869 -6.077 1.00 89.81 93 LEU A C 1
ATOM 700 O O . LEU A 1 93 ? -9.754 -4.790 -6.880 1.00 89.81 93 LEU A O 1
ATOM 704 N N . SER A 1 94 ? -9.022 -2.730 -6.407 1.00 92.00 94 SER A N 1
ATOM 705 C CA . SER A 1 94 ? -8.424 -2.518 -7.724 1.00 92.00 94 SER A CA 1
ATOM 706 C C . SER A 1 94 ? -7.280 -1.519 -7.665 1.00 92.00 94 SER A C 1
ATOM 708 O O . SER A 1 94 ? -7.324 -0.562 -6.893 1.00 92.00 94 SER A O 1
ATOM 710 N N . VAL A 1 95 ? -6.286 -1.699 -8.534 1.00 93.75 95 VAL A N 1
ATOM 711 C CA . VAL A 1 95 ? -5.196 -0.739 -8.738 1.00 93.75 95 VAL A CA 1
ATOM 712 C C . VAL A 1 95 ? -5.012 -0.503 -10.227 1.00 93.75 95 VAL A C 1
ATOM 714 O O . VAL A 1 95 ? -4.712 -1.429 -10.975 1.00 93.75 95 VAL A O 1
ATOM 717 N N . GLU A 1 96 ? -5.149 0.749 -10.636 1.00 95.69 96 GLU A N 1
ATOM 718 C CA . GLU A 1 96 ? -4.901 1.214 -11.994 1.00 95.69 96 GLU A CA 1
ATOM 719 C C . GLU A 1 96 ? -3.645 2.087 -12.008 1.00 95.69 96 GLU A C 1
ATOM 721 O O . GLU A 1 96 ? -3.511 3.016 -11.208 1.00 95.69 96 GLU A O 1
ATOM 726 N N . VAL A 1 97 ? -2.707 1.801 -12.911 1.00 95.75 97 VAL A N 1
ATOM 727 C CA . VAL A 1 97 ? -1.515 2.635 -13.098 1.00 95.75 97 VAL A CA 1
ATOM 728 C C . VAL A 1 97 ? -1.865 3.785 -14.030 1.00 95.75 97 VAL A C 1
ATOM 730 O O . VAL A 1 97 ? -2.069 3.577 -15.220 1.00 95.75 97 VAL A O 1
ATOM 733 N N . LEU A 1 98 ? -1.901 5.002 -13.493 1.00 94.62 98 LEU A N 1
ATOM 734 C CA . LEU A 1 98 ? -2.214 6.206 -14.263 1.00 94.62 98 LEU A CA 1
ATOM 735 C C . LEU A 1 98 ? -0.993 6.747 -15.001 1.00 94.62 98 LEU A C 1
ATOM 737 O O . LEU A 1 98 ? -1.108 7.318 -16.085 1.00 94.62 98 LEU A O 1
ATOM 741 N N . LYS A 1 99 ? 0.185 6.648 -14.375 1.00 95.25 99 LYS A N 1
ATOM 742 C CA . LYS A 1 99 ? 1.402 7.247 -14.916 1.00 95.25 99 LYS A CA 1
ATOM 743 C C . LYS A 1 99 ? 2.656 6.545 -14.432 1.00 95.25 99 LYS A C 1
ATOM 745 O O . LYS A 1 99 ? 2.764 6.184 -13.268 1.00 95.25 99 LYS A O 1
ATOM 750 N N . GLU A 1 100 ? 3.629 6.459 -15.324 1.00 96.12 100 GLU A N 1
ATOM 751 C CA . GLU A 1 100 ? 4.993 6.033 -15.042 1.00 96.12 100 GLU A CA 1
ATOM 752 C C . GLU A 1 100 ? 5.945 7.114 -15.564 1.00 96.12 100 GLU A C 1
ATOM 754 O O . GLU A 1 100 ? 5.774 7.623 -16.674 1.00 96.12 100 GLU A O 1
ATOM 759 N N . LYS A 1 101 ? 6.916 7.523 -14.748 1.00 96.62 101 LYS A N 1
ATOM 760 C CA . LYS A 1 101 ? 7.950 8.490 -15.133 1.00 96.62 101 LYS A CA 1
ATOM 761 C C . LYS A 1 101 ? 9.311 7.994 -14.687 1.00 96.62 101 LYS A C 1
ATOM 763 O O . LYS A 1 101 ? 9.468 7.585 -13.543 1.00 96.62 101 LYS A O 1
ATOM 768 N N . TRP A 1 102 ? 10.287 8.155 -15.565 1.00 95.94 102 TRP A N 1
ATOM 769 C CA . TRP A 1 102 ? 11.690 7.874 -15.300 1.00 95.94 102 TRP A C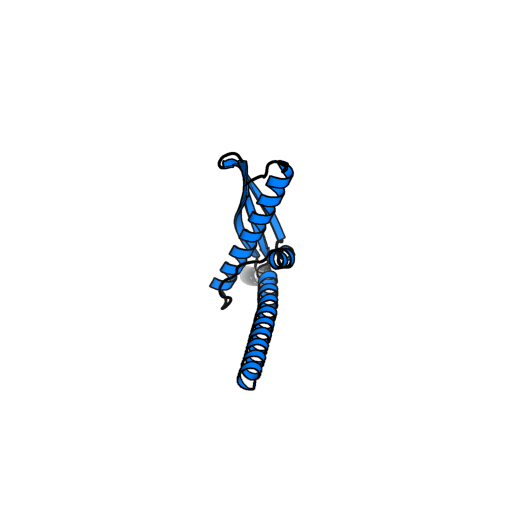A 1
ATOM 770 C C . TRP A 1 102 ? 12.466 9.185 -15.258 1.00 95.94 102 TRP A C 1
ATOM 772 O O . TRP A 1 102 ? 12.269 10.044 -16.121 1.00 95.94 102 TRP A O 1
ATOM 782 N N . LYS A 1 103 ? 13.307 9.366 -14.240 1.00 95.69 103 LYS A N 1
ATOM 783 C CA . LYS A 1 103 ? 14.141 10.561 -14.062 1.00 95.69 103 LYS A CA 1
ATOM 784 C C . LYS A 1 103 ? 15.465 10.187 -13.414 1.00 95.69 103 LYS A C 1
ATOM 786 O O . LYS A 1 103 ? 15.501 9.274 -12.603 1.00 95.69 103 LYS A O 1
ATOM 791 N N . MET A 1 104 ? 16.527 10.923 -13.720 1.00 94.81 104 MET A N 1
ATOM 792 C CA . MET A 1 104 ? 17.778 10.808 -12.969 1.00 94.81 104 MET A CA 1
ATOM 793 C C . MET A 1 104 ? 17.623 11.458 -11.591 1.00 94.81 104 MET A C 1
ATOM 795 O O . MET A 1 104 ? 17.043 12.537 -11.468 1.00 94.81 104 MET A O 1
ATOM 799 N N . SER A 1 105 ? 18.137 10.786 -10.568 1.00 91.56 105 SER A N 1
ATOM 800 C CA . SER A 1 105 ? 18.208 11.236 -9.182 1.00 91.56 105 SER A CA 1
ATOM 801 C C . SER A 1 105 ? 19.659 11.127 -8.727 1.00 91.56 105 SER A C 1
ATOM 803 O O . SER A 1 105 ? 20.077 10.104 -8.186 1.00 91.56 105 SER A O 1
ATOM 805 N N . GLY A 1 106 ? 20.437 12.175 -9.002 1.00 91.62 106 GLY A N 1
ATOM 806 C CA . GLY A 1 106 ? 21.896 12.101 -8.936 1.00 91.62 106 GLY A CA 1
ATOM 807 C C . GLY A 1 106 ? 22.427 11.178 -10.032 1.00 91.62 106 GLY A C 1
ATOM 808 O O . GLY A 1 106 ? 22.054 11.327 -11.196 1.00 91.62 106 GLY A O 1
ATOM 809 N N . GLU A 1 107 ? 23.255 10.213 -9.648 1.00 92.25 107 GLU A N 1
ATOM 810 C CA . GLU A 1 107 ? 23.833 9.212 -10.557 1.00 92.25 107 GLU A CA 1
ATOM 811 C C . GLU A 1 107 ? 22.880 8.037 -10.835 1.00 92.25 107 GLU A C 1
ATOM 813 O O . GLU A 1 107 ? 23.057 7.309 -11.808 1.00 92.25 107 GLU A O 1
ATOM 818 N N . ASN A 1 108 ? 21.815 7.901 -10.039 1.00 94.12 108 ASN A N 1
ATOM 819 C CA . ASN A 1 108 ? 20.901 6.765 -10.091 1.00 94.12 108 ASN A CA 1
ATOM 820 C C . ASN A 1 108 ? 19.618 7.073 -10.863 1.00 94.12 108 ASN A C 1
ATOM 822 O O . ASN A 1 108 ? 19.119 8.202 -10.884 1.00 94.12 108 ASN A O 1
ATOM 826 N N . LEU A 1 109 ? 19.030 6.041 -11.464 1.00 95.56 109 LEU A N 1
ATOM 827 C CA . LEU A 1 109 ? 17.750 6.151 -12.153 1.00 95.56 109 LEU A CA 1
ATOM 828 C C . LEU A 1 109 ? 16.593 5.999 -11.153 1.00 95.56 109 LEU A C 1
ATOM 830 O O . LEU A 1 109 ? 16.494 5.011 -10.437 1.00 95.56 109 LEU A O 1
ATOM 834 N N . MET A 1 110 ? 15.680 6.964 -11.121 1.00 97.19 110 MET A N 1
ATOM 835 C CA . MET A 1 110 ? 14.457 6.921 -10.324 1.00 97.19 110 MET A CA 1
ATOM 836 C C . MET A 1 110 ? 13.249 6.644 -11.214 1.00 97.19 110 MET A C 1
ATOM 838 O O . MET A 1 110 ? 13.078 7.258 -12.272 1.00 97.19 110 MET A O 1
ATOM 842 N N . VAL A 1 111 ? 12.354 5.790 -10.729 1.00 97.81 111 VAL A N 1
ATOM 843 C CA . VAL A 1 111 ? 11.010 5.625 -11.276 1.00 97.81 111 VAL A CA 1
ATOM 844 C C . VAL A 1 111 ? 9.968 6.153 -10.304 1.00 97.81 111 VAL A C 1
ATOM 846 O O . VAL A 1 111 ? 10.043 5.967 -9.093 1.00 97.81 111 VAL A O 1
ATOM 849 N N . THR A 1 112 ? 8.989 6.856 -10.856 1.00 98.00 112 THR A N 1
ATOM 850 C CA . THR A 1 112 ? 7.809 7.349 -10.156 1.00 98.00 112 THR A CA 1
ATOM 851 C C . THR A 1 112 ? 6.578 6.733 -10.801 1.00 98.00 112 THR A C 1
ATOM 853 O O . THR A 1 112 ? 6.383 6.880 -12.011 1.00 98.00 112 THR A O 1
ATOM 856 N N . VAL A 1 113 ? 5.743 6.073 -10.002 1.00 98.00 113 VAL A N 1
ATOM 857 C CA . VAL A 1 113 ? 4.496 5.458 -10.457 1.00 98.00 113 VAL A CA 1
ATOM 858 C C . VAL A 1 113 ? 3.319 6.093 -9.730 1.00 98.00 113 VAL A C 1
ATOM 860 O O . VAL A 1 113 ? 3.246 6.076 -8.504 1.00 98.00 113 VAL A O 1
ATOM 863 N N . THR A 1 114 ? 2.380 6.642 -10.493 1.00 97.69 114 THR A N 1
ATOM 864 C CA . THR A 1 114 ? 1.110 7.156 -9.978 1.00 97.69 114 THR A CA 1
ATOM 865 C C . THR A 1 114 ? 0.028 6.111 -10.200 1.00 97.69 114 THR A C 1
ATOM 867 O O . THR A 1 114 ? -0.175 5.663 -11.331 1.00 97.69 114 THR A O 1
ATOM 870 N N . ILE A 1 115 ? -0.690 5.755 -9.138 1.00 97.38 115 ILE A N 1
ATOM 871 C CA . ILE A 1 115 ? -1.795 4.800 -9.180 1.00 97.38 115 ILE A CA 1
ATOM 872 C C . ILE A 1 115 ? -3.108 5.436 -8.733 1.00 97.38 115 ILE A C 1
ATOM 874 O O . ILE A 1 115 ? -3.124 6.377 -7.938 1.00 97.38 115 ILE A O 1
ATOM 878 N N . LYS A 1 116 ? -4.206 4.853 -9.204 1.00 96.62 116 LYS A N 1
ATOM 879 C CA . LYS A 1 116 ? -5.553 4.997 -8.662 1.00 96.62 116 LYS A CA 1
ATOM 880 C C . LYS A 1 116 ? -5.935 3.669 -8.021 1.00 96.62 116 LYS A C 1
ATOM 882 O O . LYS A 1 116 ? -6.034 2.656 -8.709 1.00 96.62 116 LYS A O 1
ATOM 887 N N . ALA A 1 117 ? -6.107 3.666 -6.708 1.00 94.44 117 ALA A N 1
ATOM 888 C CA . ALA A 1 117 ? -6.509 2.496 -5.944 1.00 94.44 117 ALA A CA 1
ATOM 889 C C . ALA A 1 117 ? -7.959 2.645 -5.481 1.00 94.44 117 ALA A C 1
ATOM 891 O O . ALA A 1 117 ? -8.340 3.712 -5.004 1.00 94.44 117 ALA A O 1
ATOM 892 N N . THR A 1 118 ? -8.746 1.581 -5.596 1.00 93.50 118 THR A N 1
ATOM 893 C CA . THR A 1 118 ? -10.075 1.473 -4.982 1.00 93.50 118 THR A CA 1
ATOM 894 C C . THR A 1 118 ? -9.946 0.563 -3.774 1.00 93.50 118 THR A C 1
ATOM 896 O O . THR A 1 118 ? -9.483 -0.569 -3.910 1.00 93.50 118 THR A O 1
ATOM 899 N N . ILE A 1 119 ? -10.312 1.057 -2.598 1.00 91.75 119 ILE A N 1
ATOM 900 C CA . ILE A 1 119 ? -10.092 0.387 -1.315 1.00 91.75 119 ILE A CA 1
ATOM 901 C C . ILE A 1 119 ? -11.438 0.205 -0.622 1.00 91.75 119 ILE A C 1
ATOM 903 O O . ILE A 1 119 ? -12.234 1.140 -0.584 1.00 91.75 119 ILE A O 1
ATOM 907 N N . ASN A 1 120 ? -11.687 -0.986 -0.084 1.00 90.56 120 ASN A N 1
ATOM 908 C CA . ASN A 1 120 ? -12.827 -1.262 0.783 1.00 90.56 120 ASN A CA 1
ATOM 909 C C . ASN A 1 120 ? -12.548 -0.665 2.167 1.00 90.56 120 ASN A C 1
ATOM 911 O O . ASN A 1 120 ? -11.654 -1.139 2.870 1.00 90.56 120 ASN A O 1
ATOM 915 N N . THR A 1 121 ? -13.268 0.392 2.538 1.00 84.56 121 THR A N 1
ATOM 916 C CA . THR A 1 121 ? -13.034 1.089 3.805 1.00 84.56 121 THR A CA 1
ATOM 917 C C . THR A 1 121 ? -13.632 0.369 5.002 1.00 84.56 121 THR A C 1
ATOM 919 O O . THR A 1 121 ? -13.065 0.502 6.081 1.00 84.56 121 THR A O 1
ATOM 922 N N . ASP A 1 122 ? -14.687 -0.429 4.828 1.00 86.38 122 ASP A N 1
ATOM 923 C CA . ASP A 1 122 ? -15.260 -1.237 5.915 1.00 86.38 122 ASP A CA 1
ATOM 924 C C . ASP A 1 122 ? -14.252 -2.295 6.371 1.00 86.38 122 ASP A C 1
ATOM 926 O O . ASP A 1 122 ? -13.864 -2.357 7.535 1.00 86.38 122 ASP A O 1
ATOM 930 N N . TRP A 1 123 ? -13.716 -3.047 5.407 1.00 87.31 123 TRP A N 1
ATOM 931 C CA . TRP A 1 123 ? -12.673 -4.037 5.662 1.00 87.31 123 TRP A CA 1
ATOM 932 C C . TRP A 1 123 ? -11.410 -3.390 6.245 1.00 87.31 123 TRP A C 1
ATOM 934 O O . TRP A 1 123 ? -10.780 -3.931 7.157 1.00 87.31 123 TRP A O 1
ATOM 944 N N . LEU A 1 124 ? -11.031 -2.220 5.716 1.00 87.31 124 LEU A N 1
ATOM 945 C CA . LEU A 1 124 ? -9.855 -1.498 6.188 1.00 87.31 124 LEU A CA 1
ATOM 946 C C . LEU A 1 124 ? -10.040 -1.047 7.639 1.00 87.31 124 LEU A C 1
ATOM 948 O O . LEU A 1 124 ? -9.112 -1.197 8.427 1.00 87.31 124 LEU A O 1
ATOM 952 N N . LYS A 1 125 ? -11.225 -0.550 8.004 1.00 85.88 125 LYS A N 1
ATOM 953 C CA . LYS A 1 125 ? -11.548 -0.119 9.365 1.00 85.88 125 LYS A CA 1
ATOM 954 C C . LYS A 1 125 ? -11.400 -1.265 10.363 1.00 85.88 125 LYS A C 1
ATOM 956 O O . LYS A 1 125 ? -10.595 -1.144 11.285 1.00 85.88 125 LYS A O 1
ATOM 961 N N . ASP A 1 126 ? -12.078 -2.386 10.122 1.00 86.94 126 ASP A N 1
ATOM 962 C CA . ASP A 1 126 ? -12.027 -3.560 11.003 1.00 86.94 126 ASP A CA 1
ATOM 963 C C . ASP A 1 126 ? -10.583 -4.038 11.205 1.00 86.94 126 ASP A C 1
ATOM 965 O O . ASP A 1 126 ? -10.146 -4.382 12.309 1.00 86.94 126 ASP A O 1
ATOM 969 N N . ARG A 1 127 ? -9.794 -4.035 10.122 1.00 87.44 127 ARG A N 1
ATOM 970 C CA . ARG A 1 127 ? -8.410 -4.494 10.184 1.00 87.44 127 ARG A CA 1
ATOM 971 C C . ARG A 1 127 ? -7.491 -3.509 10.902 1.00 87.44 127 ARG A C 1
ATOM 973 O O . ARG A 1 127 ? -6.588 -3.953 11.611 1.00 87.44 127 ARG A O 1
ATOM 980 N N . ILE A 1 128 ? -7.704 -2.204 10.738 1.00 83.75 128 ILE A N 1
ATOM 981 C CA . ILE A 1 128 ? -6.956 -1.160 11.449 1.00 83.75 128 ILE A CA 1
ATOM 982 C C . ILE A 1 128 ? -7.216 -1.238 12.954 1.00 83.75 128 ILE A C 1
ATOM 984 O O . ILE A 1 128 ? -6.263 -1.169 13.732 1.00 83.75 128 ILE A O 1
ATOM 988 N N . GLU A 1 129 ? -8.470 -1.417 13.367 1.00 84.12 129 GLU A N 1
ATOM 989 C CA . GLU A 1 129 ? -8.841 -1.572 14.778 1.00 84.12 129 GLU A CA 1
ATOM 990 C C . GLU A 1 129 ? -8.167 -2.806 15.399 1.00 84.12 129 GLU A C 1
ATOM 992 O O . GLU A 1 129 ? -7.533 -2.705 16.451 1.00 84.12 129 GLU A O 1
ATOM 997 N N . ALA A 1 130 ? -8.177 -3.945 14.698 1.00 85.31 130 ALA A N 1
ATOM 998 C CA . ALA A 1 130 ? -7.502 -5.160 15.159 1.00 85.31 130 ALA A CA 1
ATOM 999 C C . ALA A 1 130 ? -5.975 -4.994 15.306 1.00 85.31 130 ALA A C 1
ATOM 1001 O O . ALA A 1 130 ? -5.370 -5.540 16.230 1.00 85.31 130 ALA A O 1
ATOM 1002 N N . LEU A 1 131 ? -5.331 -4.247 14.402 1.00 83.88 131 LEU A N 1
ATOM 1003 C CA . LEU A 1 131 ? -3.892 -3.967 14.486 1.00 83.88 131 LEU A CA 1
ATOM 1004 C C . LEU A 1 131 ? -3.546 -3.057 15.674 1.00 83.88 131 LEU A C 1
ATOM 1006 O O . LEU A 1 131 ? -2.476 -3.208 16.262 1.00 83.88 131 LEU A O 1
ATOM 1010 N N . ARG A 1 132 ? -4.440 -2.133 16.042 1.00 77.25 132 ARG A N 1
ATOM 1011 C CA . ARG A 1 132 ? -4.252 -1.217 17.178 1.00 77.25 132 ARG A CA 1
ATOM 1012 C C . ARG A 1 132 ? -4.318 -1.924 18.516 1.00 77.25 132 ARG A C 1
ATOM 1014 O O . ARG A 1 132 ? -3.383 -1.762 19.291 1.00 77.25 132 ARG A O 1
ATOM 1021 N N . ALA A 1 133 ? -5.352 -2.736 18.737 1.00 80.88 133 ALA A N 1
ATOM 1022 C CA . ALA A 1 133 ? -5.499 -3.500 19.976 1.00 80.88 133 ALA A CA 1
ATOM 1023 C C . ALA A 1 133 ? -4.214 -4.290 20.287 1.00 80.88 133 ALA A C 1
ATOM 1025 O O . ALA A 1 133 ? -3.655 -4.205 21.373 1.00 80.88 133 ALA A O 1
ATOM 1026 N N . ASN A 1 134 ? -3.648 -4.934 19.263 1.00 82.31 134 ASN A N 1
ATOM 1027 C CA . ASN A 1 134 ? -2.410 -5.693 19.405 1.00 82.31 134 ASN A CA 1
ATOM 1028 C C . ASN A 1 134 ? -1.174 -4.812 19.709 1.00 82.31 134 ASN A C 1
ATOM 1030 O O . ASN A 1 134 ? -0.255 -5.237 20.405 1.00 82.31 134 ASN A O 1
ATOM 1034 N N . ARG A 1 135 ? -1.114 -3.576 19.188 1.00 81.00 135 ARG A N 1
ATOM 1035 C 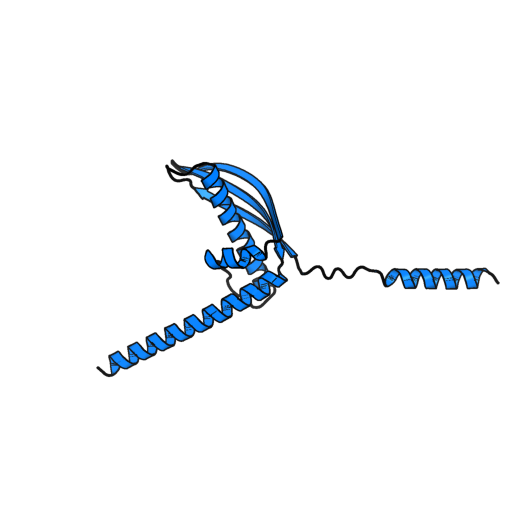CA . ARG A 1 135 ? -0.020 -2.629 19.486 1.00 81.00 135 ARG A CA 1
ATOM 1036 C C . ARG A 1 135 ? -0.112 -2.079 20.914 1.00 81.00 135 ARG A C 1
ATOM 1038 O O . ARG A 1 135 ? 0.933 -1.900 21.541 1.00 81.00 135 ARG A O 1
ATOM 1045 N N . GLU A 1 136 ? -1.319 -1.802 21.403 1.00 77.44 136 GLU A N 1
ATOM 1046 C CA . GLU A 1 136 ? -1.561 -1.314 22.768 1.00 77.44 136 GLU A CA 1
ATOM 1047 C C . GLU A 1 136 ? -1.156 -2.367 23.803 1.00 77.44 136 GLU A C 1
ATOM 1049 O O . GLU A 1 136 ? -0.318 -2.071 24.657 1.00 77.44 136 GLU A O 1
ATOM 1054 N N 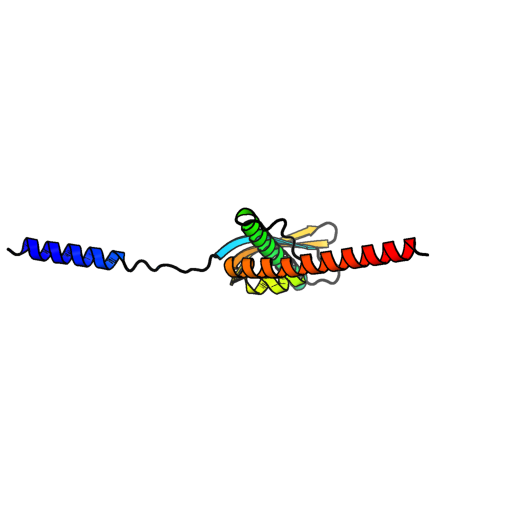. ASP A 1 137 ? -1.603 -3.616 23.630 1.00 77.06 137 ASP A N 1
ATOM 1055 C CA . ASP A 1 137 ? -1.230 -4.739 24.501 1.00 77.06 137 ASP A CA 1
ATOM 1056 C C . ASP A 1 137 ? 0.300 -4.885 24.603 1.00 77.06 137 ASP A C 1
ATOM 1058 O O . ASP A 1 137 ? 0.878 -4.931 25.692 1.00 77.06 137 ASP A O 1
ATOM 1062 N N . VAL A 1 138 ? 1.002 -4.888 23.462 1.00 75.50 138 VAL A N 1
ATOM 1063 C CA . VAL A 1 138 ? 2.474 -4.985 23.422 1.00 75.50 138 VAL A CA 1
ATOM 1064 C C . VAL A 1 138 ? 3.151 -3.799 24.124 1.00 75.50 138 VAL A C 1
ATOM 1066 O O . VAL A 1 138 ? 4.212 -3.970 24.736 1.00 75.50 138 VAL A O 1
ATOM 1069 N N . GLY A 1 139 ? 2.573 -2.600 24.039 1.00 78.00 139 GLY A N 1
ATOM 1070 C CA . GLY A 1 139 ? 3.061 -1.411 24.736 1.00 78.00 139 GLY A CA 1
ATOM 1071 C C . GLY A 1 139 ? 2.965 -1.549 26.255 1.00 78.00 139 GLY A C 1
ATOM 1072 O O . GLY A 1 139 ? 3.947 -1.295 26.959 1.00 78.00 139 GLY A O 1
ATOM 1073 N N . GLU A 1 140 ? 1.822 -2.017 26.757 1.00 79.19 140 GLU A N 1
ATOM 1074 C CA . GLU A 1 140 ? 1.614 -2.271 28.185 1.00 79.19 140 GLU A CA 1
ATOM 1075 C C . GLU A 1 140 ? 2.577 -3.336 28.718 1.00 79.19 140 GLU A C 1
ATOM 1077 O O . GLU A 1 140 ? 3.257 -3.103 29.722 1.00 79.19 140 GLU A O 1
ATOM 1082 N N . PHE A 1 141 ? 2.741 -4.456 28.004 1.00 77.81 141 PHE A N 1
ATOM 1083 C CA . PHE A 1 141 ? 3.700 -5.499 28.383 1.00 77.81 141 PHE A CA 1
ATOM 1084 C C . PHE A 1 141 ? 5.135 -4.968 28.501 1.00 77.81 141 PHE A C 1
ATOM 1086 O O . PHE A 1 141 ? 5.842 -5.309 29.454 1.00 77.81 141 PHE A O 1
ATOM 1093 N N . LYS A 1 142 ? 5.582 -4.114 27.569 1.00 84.88 142 LYS A N 1
ATOM 1094 C CA . LYS A 1 142 ? 6.920 -3.497 27.633 1.00 84.88 142 LYS A CA 1
ATOM 1095 C C . LYS A 1 142 ? 7.071 -2.576 28.840 1.00 84.88 142 LYS A C 1
ATOM 1097 O O . LYS A 1 142 ? 8.102 -2.623 29.510 1.00 84.88 142 LYS A O 1
ATOM 1102 N N . ASN A 1 143 ? 6.053 -1.772 29.137 1.00 87.31 143 ASN A N 1
ATOM 1103 C CA . ASN A 1 143 ? 6.068 -0.876 30.292 1.00 87.31 143 ASN A CA 1
ATOM 1104 C C . ASN A 1 143 ? 6.096 -1.648 31.615 1.00 87.31 143 ASN A C 1
ATOM 1106 O O . ASN A 1 143 ? 6.833 -1.267 32.522 1.00 87.31 143 ASN A O 1
ATOM 1110 N N . ILE A 1 144 ? 5.347 -2.749 31.720 1.00 87.06 144 ILE A N 1
ATOM 1111 C CA . ILE A 1 144 ? 5.367 -3.621 32.901 1.00 87.06 144 ILE A CA 1
ATOM 1112 C C . ILE A 1 144 ? 6.756 -4.253 33.076 1.00 87.06 144 ILE A C 1
ATOM 1114 O O . ILE A 1 144 ? 7.300 -4.230 34.177 1.00 87.06 144 ILE A O 1
ATOM 1118 N N . GLN A 1 145 ? 7.378 -4.759 32.004 1.00 86.44 145 GLN A N 1
ATOM 1119 C CA . GLN A 1 145 ? 8.742 -5.304 32.082 1.00 86.44 145 GLN A CA 1
ATOM 1120 C C . GLN A 1 145 ? 9.773 -4.254 32.511 1.00 86.44 145 GLN A C 1
ATOM 1122 O O . GLN A 1 145 ? 10.653 -4.552 33.318 1.00 86.44 145 GLN A O 1
ATOM 1127 N N . ALA A 1 146 ? 9.660 -3.024 32.003 1.00 90.56 146 ALA A N 1
ATOM 1128 C CA . ALA A 1 146 ? 10.540 -1.929 32.397 1.00 90.56 146 ALA A CA 1
ATOM 1129 C C . ALA A 1 146 ? 10.392 -1.584 33.889 1.00 90.56 146 ALA A C 1
ATOM 1131 O O . ALA A 1 146 ? 11.397 -1.415 34.575 1.00 90.56 146 ALA A O 1
ATOM 1132 N N . GLN A 1 147 ? 9.159 -1.548 34.405 1.00 90.19 147 GLN A N 1
ATOM 1133 C CA . GLN A 1 147 ? 8.889 -1.321 35.829 1.00 90.19 147 GLN A CA 1
ATOM 1134 C C . GLN A 1 147 ? 9.444 -2.446 36.710 1.00 90.19 147 GLN A C 1
ATOM 1136 O O . GLN A 1 147 ? 10.072 -2.166 37.726 1.00 90.19 147 GLN A O 1
ATOM 1141 N N . LEU A 1 148 ? 9.272 -3.711 36.308 1.00 86.56 148 LEU A N 1
ATOM 1142 C CA . LEU A 1 148 ? 9.838 -4.855 37.032 1.00 86.56 148 LEU A CA 1
ATOM 1143 C C . LEU A 1 148 ? 11.364 -4.779 37.107 1.00 86.56 148 LEU A C 1
ATOM 1145 O O . LEU A 1 148 ? 11.937 -5.030 38.164 1.00 86.56 148 LEU A O 1
ATOM 1149 N N . LYS A 1 149 ? 12.015 -4.401 36.004 1.00 92.12 149 LYS A N 1
ATOM 1150 C CA . LYS A 1 149 ? 13.467 -4.233 35.964 1.00 92.12 149 LYS A CA 1
ATOM 1151 C C . LYS A 1 149 ? 13.933 -3.094 36.878 1.00 92.12 149 LYS A C 1
ATOM 1153 O O . LYS A 1 149 ? 14.889 -3.278 37.620 1.00 92.12 149 LYS A O 1
ATOM 1158 N N . ALA A 1 150 ? 13.235 -1.958 36.868 1.00 90.44 150 ALA A N 1
ATOM 1159 C CA . ALA A 1 150 ? 13.549 -0.827 37.740 1.00 90.44 150 ALA A CA 1
ATOM 1160 C C . ALA A 1 150 ? 13.406 -1.186 39.231 1.00 90.44 150 ALA A C 1
ATOM 1162 O O . ALA A 1 150 ? 14.301 -0.889 40.015 1.00 90.44 150 ALA A O 1
ATOM 1163 N N . LEU A 1 151 ? 12.342 -1.906 39.617 1.00 89.12 151 LEU A N 1
ATOM 1164 C CA . LEU A 1 151 ? 12.183 -2.402 40.993 1.00 89.12 151 LEU A CA 1
ATOM 1165 C C . LEU A 1 151 ? 13.310 -3.358 41.409 1.00 89.12 151 LEU A C 1
ATOM 1167 O O . LEU A 1 151 ? 13.737 -3.349 42.559 1.00 89.12 151 LEU A O 1
ATOM 1171 N N . GLN A 1 152 ? 13.770 -4.216 40.495 1.00 86.62 152 GLN A N 1
ATOM 1172 C CA . GLN A 1 152 ? 14.871 -5.140 40.773 1.00 86.62 152 GLN A CA 1
ATOM 1173 C C . GLN A 1 152 ? 16.204 -4.414 40.980 1.00 86.62 152 GLN A C 1
ATOM 1175 O O . GLN A 1 152 ? 17.010 -4.867 41.786 1.00 86.62 152 GLN A O 1
ATOM 1180 N N . GLU A 1 153 ? 16.427 -3.304 40.277 1.00 90.31 153 GLU A N 1
ATOM 1181 C CA . GLU A 1 153 ? 17.621 -2.469 40.431 1.00 90.31 153 GLU A CA 1
ATOM 1182 C C . GLU A 1 153 ? 17.594 -1.633 41.725 1.00 90.31 153 GLU A C 1
ATOM 1184 O O . GLU A 1 153 ? 18.652 -1.373 42.283 1.00 90.31 153 GLU A O 1
ATOM 1189 N N . GLU A 1 154 ? 16.418 -1.260 42.248 1.00 82.56 154 GLU A N 1
ATOM 1190 C CA . GLU A 1 154 ? 16.287 -0.551 43.539 1.00 82.56 154 GLU A CA 1
ATOM 1191 C C . GLU A 1 154 ? 16.475 -1.450 44.776 1.00 82.56 154 GLU A C 1
ATOM 1193 O O . GLU A 1 154 ? 16.770 -0.955 45.864 1.00 82.56 154 GLU A O 1
ATOM 1198 N N . LEU A 1 155 ? 16.273 -2.764 44.634 1.00 73.06 155 LEU A N 1
ATOM 1199 C CA . LEU A 1 155 ? 16.404 -3.749 45.718 1.00 73.06 155 LEU A CA 1
ATOM 1200 C C . LEU A 1 155 ? 17.794 -4.411 45.785 1.00 73.06 155 LEU A C 1
ATOM 1202 O O . LEU A 1 155 ? 18.001 -5.285 46.633 1.00 73.06 155 LEU A O 1
ATOM 1206 N N . ALA A 1 156 ? 18.713 -4.027 44.895 1.00 59.03 156 ALA A N 1
ATOM 1207 C CA . ALA A 1 156 ? 20.092 -4.513 44.811 1.00 59.03 156 ALA A CA 1
ATOM 1208 C C . ALA A 1 156 ? 21.083 -3.497 45.402 1.00 59.03 156 ALA A C 1
ATOM 1210 O O . ALA A 1 156 ? 22.062 -3.955 46.036 1.00 59.03 156 ALA A O 1
#

Secondary structure (DSSP, 8-state):
--HHHHHHHHHHHHHHHTT---------EEEEEEEEEEEPPTT--HHHHHHHHHHHHHHHHHHHHHHHHHHHSS-------HHHHHHHGGGEEEEEEEEEEEEEETTEEEEEEEEEEEEEHHHHHHHHHHHHHHHHHHHHHHHHHHHHHHHHHHT-

pLDDT: mean 81.88, std 15.75, range [46.19, 98.0]

Sequence (156 aa):
MNNTLIKINVIAIFSIILILSPSSLLGDTKVVIAEGKYVMGDLDSKTDGKRLALMDAKRLALEKAGTYLESMSEVKNYELTKDEVNSLAAGVLSVEVLKEKWKMSGENLMVTVTIKATINTDWLKDRIEALRANREDVGEFKNIQAQLKALQEELA

Foldseek 3Di:
DVVVVVVVVVVVVVVVVVVPPPPPPPQDKDKFKFKFKDWDDPPDDPVNLVVRSVLRRLQRRLQVLQVVVVVVDVRPDDDDDPVRSVVQVVQWPDKDWPDWDWDDDDPTIMIMTMIITMGRSVVSVVSSVVVVVVVVVVVVVVVVVVVVVVVVVVVD